Protein AF-A0A3M1IMA9-F1 (afdb_monomer_lite)

Secondary structure (DSSP, 8-state):
-EEEEETTTSHHHHHHHHHHHHHTEEEPGGG-EEES-EEEEEESS-PPPPTTTTTTSEEEE--TT-HHHHHHHS-TTEEE-

pLDDT: mean 95.01, std 5.07, range [67.56, 98.38]

Sequence (81 aa):
MQVIITGGRGFLGQRIAEEILERGGLALPGGQRLEAPEIVLADLGEGTVSPSLEGKVSCAALDVADAAAVRALIGPETAAV

Structure (mmCIF, N/CA/C/O backbone):
data_AF-A0A3M1IMA9-F1
#
_entry.id   AF-A0A3M1IMA9-F1
#
loop_
_atom_site.group_PDB
_atom_site.id
_atom_site.type_symbol
_atom_site.label_atom_id
_atom_site.label_alt_id
_atom_site.label_comp_id
_atom_site.label_asym_id
_atom_site.label_entity_id
_atom_site.label_seq_id
_atom_site.pdbx_PDB_ins_code
_atom_site.Cartn_x
_atom_site.Cartn_y
_atom_site.Cartn_z
_atom_site.occupancy
_atom_site.B_iso_or_equiv
_atom_site.auth_seq_id
_atom_site.auth_comp_id
_atom_site.auth_asym_id
_atom_site.auth_atom_id
_atom_site.pdbx_PDB_model_num
ATOM 1 N N . MET A 1 1 ? -6.527 -7.174 7.933 1.00 94.56 1 MET A N 1
ATOM 2 C CA . MET A 1 1 ? -7.008 -6.666 6.633 1.00 94.56 1 MET A CA 1
ATOM 3 C C . MET A 1 1 ? -6.124 -5.526 6.155 1.00 94.56 1 MET A C 1
ATOM 5 O O . MET A 1 1 ? -5.747 -4.669 6.952 1.00 94.56 1 MET A O 1
ATOM 9 N N . GLN A 1 2 ? -5.809 -5.534 4.868 1.00 96.81 2 GLN A N 1
ATOM 10 C CA . GLN A 1 2 ? -4.791 -4.718 4.227 1.00 96.81 2 GLN A CA 1
ATOM 11 C C . GLN A 1 2 ? -5.404 -3.741 3.227 1.00 96.81 2 GLN A C 1
ATOM 13 O O . GLN A 1 2 ? -6.361 -4.069 2.518 1.00 96.81 2 GLN A O 1
ATOM 18 N N . VAL A 1 3 ? -4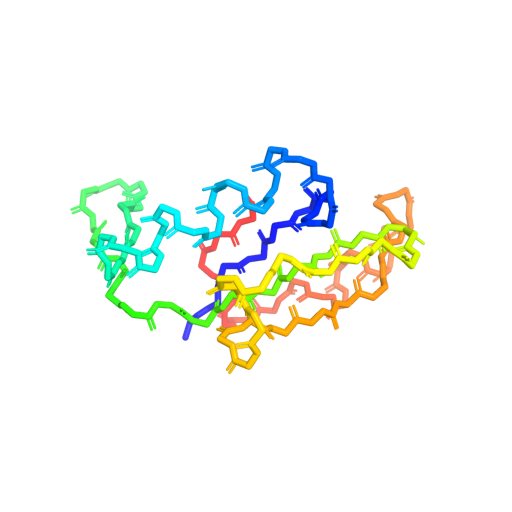.800 -2.561 3.149 1.00 98.19 3 VAL A N 1
ATOM 19 C CA . VAL A 1 3 ? -4.974 -1.599 2.063 1.00 98.19 3 VAL A CA 1
ATOM 20 C C . VAL A 1 3 ? -3.670 -1.566 1.279 1.00 98.19 3 VAL A C 1
ATOM 22 O O . VAL A 1 3 ? -2.617 -1.230 1.824 1.00 98.19 3 VAL A O 1
ATOM 25 N N . ILE A 1 4 ? -3.735 -1.929 0.004 1.00 98.25 4 ILE A N 1
ATOM 26 C CA . ILE A 1 4 ? -2.595 -1.834 -0.909 1.00 98.25 4 ILE A CA 1
ATOM 27 C C . ILE A 1 4 ? -2.730 -0.518 -1.665 1.00 98.25 4 ILE A C 1
ATOM 29 O O . ILE A 1 4 ? -3.807 -0.193 -2.135 1.00 98.25 4 ILE A O 1
ATOM 33 N N . ILE A 1 5 ? -1.652 0.246 -1.792 1.00 97.81 5 ILE A N 1
ATOM 34 C CA . ILE A 1 5 ? -1.643 1.491 -2.562 1.00 97.81 5 ILE A CA 1
ATOM 35 C C . ILE A 1 5 ? -0.636 1.326 -3.694 1.00 97.81 5 ILE A C 1
ATOM 37 O O . ILE A 1 5 ? 0.571 1.325 -3.451 1.00 97.81 5 ILE A O 1
ATOM 41 N N . THR A 1 6 ? -1.118 1.184 -4.930 1.00 96.75 6 THR A N 1
ATOM 42 C CA . THR A 1 6 ? -0.253 1.176 -6.122 1.00 96.75 6 THR A CA 1
ATOM 43 C C . THR A 1 6 ? 0.248 2.584 -6.437 1.00 96.75 6 THR A C 1
ATOM 45 O O . THR A 1 6 ? -0.500 3.549 -6.280 1.00 96.75 6 THR A O 1
ATOM 48 N N . GLY A 1 7 ? 1.500 2.726 -6.877 1.00 95.44 7 GLY A N 1
ATOM 49 C CA . GLY A 1 7 ? 2.151 4.041 -6.897 1.00 95.44 7 GLY A CA 1
ATOM 50 C C . GLY A 1 7 ? 2.338 4.599 -5.479 1.00 95.44 7 GLY A C 1
ATOM 51 O O . GLY A 1 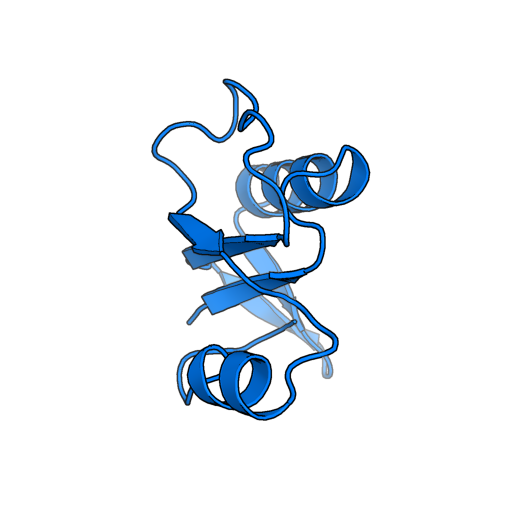7 ? 2.380 5.817 -5.277 1.00 95.44 7 GLY A O 1
ATOM 52 N N . GLY A 1 8 ? 2.371 3.708 -4.478 1.00 96.44 8 GLY A N 1
ATOM 53 C CA . GLY A 1 8 ? 2.328 4.046 -3.057 1.00 96.44 8 GLY A CA 1
ATOM 54 C C . GLY A 1 8 ? 3.538 4.840 -2.578 1.00 96.44 8 GLY A C 1
ATOM 55 O O . GLY A 1 8 ? 3.452 5.522 -1.562 1.00 96.44 8 GLY A O 1
ATOM 56 N N . ARG A 1 9 ? 4.652 4.801 -3.317 1.00 94.81 9 ARG A N 1
ATOM 57 C CA . ARG A 1 9 ? 5.868 5.565 -3.007 1.00 94.81 9 ARG A CA 1
ATOM 58 C C . ARG A 1 9 ? 5.907 6.900 -3.757 1.00 94.81 9 ARG A C 1
ATOM 60 O O . ARG A 1 9 ? 6.797 7.709 -3.505 1.00 94.81 9 ARG A O 1
ATOM 67 N N . GLY A 1 10 ? 4.928 7.189 -4.614 1.00 94.00 10 GLY A N 1
ATOM 68 C CA . GLY A 1 10 ? 4.704 8.513 -5.191 1.00 94.00 10 GLY A CA 1
ATOM 69 C C . GLY A 1 10 ? 4.060 9.502 -4.210 1.00 94.00 10 GLY A C 1
ATOM 70 O O . GLY A 1 10 ? 3.550 9.129 -3.156 1.00 94.00 10 GLY A O 1
ATOM 71 N N . PHE A 1 11 ? 4.039 10.788 -4.575 1.00 94.50 11 PHE A N 1
ATOM 72 C CA . PHE A 1 11 ? 3.504 11.863 -3.724 1.00 94.50 11 PHE A CA 1
ATOM 73 C C . PHE A 1 11 ? 2.066 11.602 -3.244 1.00 94.50 11 PHE A C 1
ATOM 75 O O . PHE A 1 11 ? 1.777 11.717 -2.054 1.00 94.50 11 PHE A O 1
ATOM 82 N N . LEU A 1 12 ? 1.166 11.240 -4.165 1.00 96.44 12 LEU A N 1
ATOM 83 C CA . LEU A 1 12 ? -0.241 11.020 -3.832 1.00 96.44 12 LEU A CA 1
ATOM 84 C C . LEU A 1 12 ? -0.442 9.746 -3.004 1.00 96.44 12 LEU A C 1
ATOM 86 O O . LEU A 1 12 ? -1.197 9.774 -2.038 1.00 96.44 12 LEU A O 1
ATOM 90 N N . GLY A 1 13 ? 0.252 8.658 -3.347 1.00 96.69 13 GLY A N 1
ATOM 91 C CA . GLY A 1 13 ? 0.152 7.397 -2.613 1.00 96.69 13 GLY A CA 1
ATOM 92 C C . GLY A 1 13 ? 0.534 7.555 -1.140 1.00 96.69 13 GLY A C 1
ATOM 93 O O . GLY A 1 13 ? -0.201 7.118 -0.256 1.00 96.69 13 GLY A O 1
ATOM 94 N N . GLN A 1 14 ? 1.614 8.289 -0.871 1.00 97.19 14 GLN A N 1
ATOM 95 C CA . GLN A 1 14 ? 2.044 8.589 0.495 1.00 97.19 14 GLN A CA 1
ATOM 96 C C . GLN A 1 14 ? 1.041 9.486 1.239 1.00 97.19 14 GLN A C 1
ATOM 98 O O . GLN A 1 14 ? 0.713 9.205 2.388 1.00 97.19 14 GLN A O 1
ATOM 103 N N . ARG A 1 15 ? 0.475 10.511 0.583 1.00 97.88 15 ARG A N 1
ATOM 104 C CA . ARG A 1 15 ? -0.574 11.366 1.181 1.00 97.88 15 ARG A CA 1
ATOM 105 C C . ARG A 1 15 ? -1.824 10.568 1.560 1.00 97.88 15 ARG A C 1
ATOM 107 O O . ARG A 1 15 ? -2.405 10.812 2.611 1.00 97.88 15 ARG A O 1
ATOM 114 N N . ILE A 1 16 ? -2.230 9.618 0.717 1.00 98.12 16 ILE A N 1
ATOM 115 C CA . ILE A 1 16 ? -3.368 8.732 0.999 1.00 98.12 16 ILE A CA 1
ATOM 116 C C . ILE A 1 16 ? -3.065 7.852 2.216 1.00 98.12 16 ILE A C 1
ATOM 118 O O . ILE A 1 16 ? -3.902 7.745 3.108 1.00 98.12 16 ILE A O 1
ATOM 122 N N . ALA A 1 17 ? -1.874 7.251 2.277 1.00 98.25 17 ALA A N 1
ATOM 123 C CA . ALA A 1 17 ? -1.469 6.426 3.413 1.00 98.25 17 ALA A CA 1
ATOM 124 C C . ALA A 1 17 ? -1.485 7.211 4.733 1.00 98.25 17 ALA A C 1
ATOM 126 O O . ALA A 1 17 ? -2.002 6.724 5.737 1.00 98.25 17 ALA A O 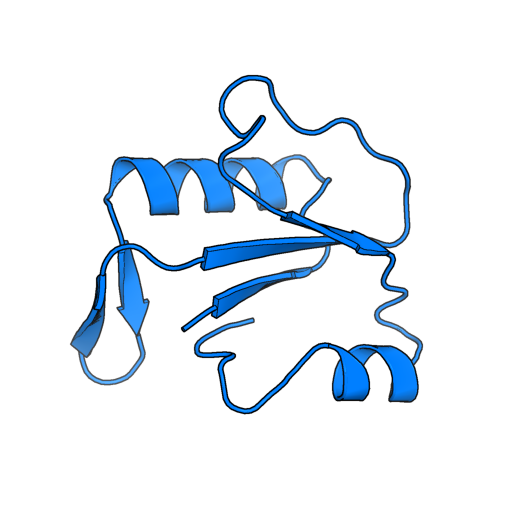1
ATOM 127 N N . GLU A 1 18 ? -0.954 8.435 4.723 1.00 98.25 18 GLU A N 1
ATOM 128 C CA . GLU A 1 18 ? -0.947 9.319 5.890 1.00 98.25 18 GLU A CA 1
ATOM 129 C C . GLU A 1 18 ? -2.367 9.630 6.356 1.00 98.25 18 GLU A C 1
ATOM 131 O O . GLU A 1 18 ? -2.673 9.441 7.529 1.00 98.25 18 GLU A O 1
ATOM 136 N N . GLU A 1 19 ? -3.256 10.005 5.436 1.00 98.25 19 GLU A N 1
ATOM 137 C CA . GLU A 1 19 ? -4.647 10.321 5.761 1.00 98.25 19 GLU A CA 1
ATOM 138 C C . GLU A 1 19 ? -5.391 9.115 6.362 1.00 98.25 19 GLU A C 1
ATOM 140 O O . GLU A 1 19 ? -6.165 9.266 7.308 1.00 98.25 19 GLU A O 1
ATOM 145 N N . ILE A 1 20 ? -5.154 7.903 5.845 1.00 98.06 20 ILE A N 1
ATOM 146 C CA . ILE A 1 20 ? -5.756 6.677 6.393 1.00 98.06 20 ILE A CA 1
ATOM 147 C C . ILE A 1 20 ? -5.280 6.443 7.833 1.00 98.06 20 ILE A C 1
ATOM 149 O O . ILE A 1 20 ? -6.100 6.124 8.699 1.00 98.06 20 ILE A O 1
ATOM 153 N N . LEU A 1 21 ? -3.983 6.626 8.105 1.00 97.75 21 LEU A N 1
ATOM 154 C CA . LEU A 1 21 ? -3.420 6.483 9.451 1.00 97.75 21 LEU A CA 1
ATOM 155 C C . LEU A 1 21 ? -3.930 7.568 10.405 1.00 97.75 21 LEU A C 1
ATOM 157 O O . LEU A 1 21 ? -4.295 7.254 11.535 1.00 97.75 21 LEU A O 1
ATOM 161 N N . GLU A 1 22 ? -4.000 8.823 9.958 1.00 97.69 22 GLU A N 1
ATOM 162 C CA . GLU A 1 22 ? -4.506 9.950 10.752 1.00 97.69 22 GLU A CA 1
ATOM 163 C C . GLU A 1 22 ? -5.981 9.773 11.124 1.00 97.69 22 GLU A C 1
ATOM 165 O O . GLU A 1 22 ? -6.377 10.027 12.263 1.00 97.69 22 GLU A O 1
ATOM 170 N N . ARG A 1 23 ? -6.800 9.269 10.193 1.00 97.19 23 ARG A N 1
ATOM 171 C CA . ARG A 1 23 ? -8.209 8.935 10.452 1.00 97.19 23 ARG A CA 1
ATOM 172 C C . ARG A 1 23 ? -8.389 7.648 11.251 1.00 97.19 23 ARG A C 1
ATOM 174 O O . ARG A 1 23 ? -9.509 7.374 11.688 1.00 97.19 23 ARG A O 1
ATOM 181 N N . GLY A 1 24 ? -7.339 6.841 11.393 1.00 97.38 24 GLY A N 1
ATOM 182 C CA . GLY A 1 24 ? -7.383 5.521 12.018 1.00 97.38 24 GLY A CA 1
ATOM 183 C C . GLY A 1 24 ? -8.169 4.474 11.223 1.00 97.38 24 GLY A C 1
ATOM 184 O O . GLY A 1 24 ? -8.513 3.437 11.779 1.00 97.38 24 GLY A O 1
ATOM 185 N N . GLY A 1 25 ? -8.487 4.717 9.946 1.00 96.50 25 GLY A N 1
ATOM 186 C CA . GLY A 1 25 ? -9.271 3.778 9.146 1.00 96.50 25 GLY A CA 1
ATOM 187 C C . GLY A 1 25 ? -9.764 4.314 7.804 1.00 96.50 25 GLY A C 1
ATOM 188 O O . GLY A 1 25 ? -9.641 5.499 7.496 1.00 96.50 25 GLY A O 1
ATOM 189 N N . LEU A 1 26 ? -10.375 3.425 7.019 1.00 96.81 26 LEU A N 1
ATOM 190 C CA . LEU A 1 26 ? -10.850 3.670 5.656 1.00 96.81 26 LEU A CA 1
ATOM 191 C C . LEU A 1 26 ? -12.332 3.291 5.521 1.00 96.81 26 LEU A C 1
ATOM 193 O O . LEU A 1 26 ? -12.753 2.230 5.975 1.00 96.81 26 LEU A O 1
ATOM 197 N N . ALA A 1 27 ? -13.134 4.140 4.879 1.00 95.31 27 ALA A N 1
ATOM 198 C CA . ALA A 1 27 ? -14.501 3.778 4.511 1.00 95.31 27 ALA A CA 1
ATOM 199 C C . ALA A 1 27 ? -14.487 2.852 3.285 1.00 95.31 27 ALA A C 1
ATOM 201 O O . ALA A 1 27 ? -13.849 3.157 2.279 1.00 95.31 27 ALA A O 1
ATOM 202 N N . LEU A 1 28 ? -15.210 1.739 3.365 1.00 94.38 28 LEU A N 1
ATOM 203 C CA . LEU A 1 28 ? -15.368 0.763 2.294 1.00 94.38 28 LEU A CA 1
ATOM 204 C C . LEU A 1 28 ? -16.732 0.923 1.599 1.00 94.38 28 LEU A C 1
ATOM 206 O O . LEU A 1 28 ? -17.665 1.518 2.160 1.00 94.38 28 LEU A O 1
ATOM 210 N N . PRO A 1 29 ? -16.893 0.362 0.385 1.00 91.44 29 PRO A N 1
ATOM 211 C CA . PRO A 1 29 ? -18.194 0.281 -0.265 1.00 91.44 29 PRO A CA 1
ATOM 212 C C . PRO A 1 29 ? -19.256 -0.345 0.652 1.00 91.44 29 PRO A C 1
ATOM 214 O O . PRO A 1 29 ? -18.993 -1.292 1.391 1.00 91.44 29 PRO A O 1
ATOM 217 N N . GLY A 1 30 ? -20.476 0.193 0.613 1.00 89.75 30 GLY A N 1
ATOM 218 C CA . GLY A 1 30 ? -21.577 -0.277 1.463 1.00 89.75 30 GLY A CA 1
ATOM 219 C C . GLY A 1 30 ? -21.593 0.304 2.881 1.00 89.75 30 GLY A C 1
ATOM 220 O O . GLY A 1 30 ? -22.367 -0.166 3.709 1.00 89.75 30 GLY A O 1
ATOM 221 N N . GLY A 1 31 ? -20.772 1.322 3.169 1.00 90.38 31 GLY A N 1
ATOM 222 C CA . GLY A 1 31 ? -20.804 2.060 4.438 1.00 90.38 31 GLY A CA 1
ATOM 223 C C . GLY A 1 31 ? -20.085 1.364 5.594 1.00 90.38 31 GLY A C 1
ATOM 224 O O . GLY A 1 31 ? -20.122 1.853 6.721 1.00 90.38 31 GLY A O 1
ATOM 225 N N . GLN A 1 32 ? -19.419 0.239 5.322 1.00 93.44 32 GLN A N 1
ATOM 226 C CA . GLN A 1 32 ? -18.540 -0.414 6.285 1.00 93.44 32 GLN A CA 1
ATOM 227 C C . GLN A 1 32 ? -17.279 0.428 6.486 1.00 93.44 32 GLN A C 1
ATOM 229 O O . GLN A 1 32 ? -16.808 1.089 5.560 1.00 93.44 32 GLN A O 1
ATOM 234 N N . ARG A 1 33 ? -16.711 0.391 7.689 1.00 95.88 33 ARG A N 1
ATOM 235 C CA . ARG A 1 33 ? -15.438 1.042 7.994 1.00 95.88 33 ARG A CA 1
ATOM 236 C C . ARG A 1 33 ? -14.398 -0.006 8.347 1.00 95.88 33 ARG A C 1
ATOM 238 O O . ARG A 1 33 ? -14.650 -0.875 9.177 1.00 95.88 33 ARG A O 1
ATOM 245 N N . LEU A 1 34 ? -13.241 0.095 7.709 1.00 97.12 34 LEU A N 1
ATOM 246 C CA . LEU A 1 34 ? -12.061 -0.677 8.041 1.00 97.12 34 LEU A CA 1
ATOM 247 C C . LEU A 1 34 ? -11.219 0.110 9.045 1.00 97.12 34 LEU A C 1
ATOM 249 O O . LEU A 1 34 ? -10.600 1.110 8.685 1.00 97.12 34 LEU A O 1
ATOM 253 N N . GLU A 1 35 ? -11.231 -0.328 10.298 1.00 97.62 35 GLU A N 1
ATOM 254 C CA . GLU A 1 35 ? -10.450 0.271 11.384 1.00 97.62 35 GLU A CA 1
ATOM 255 C C . GLU A 1 35 ? -9.004 -0.241 11.356 1.00 97.62 35 GLU A C 1
ATOM 257 O O . GLU A 1 35 ? -8.771 -1.431 11.135 1.00 97.62 35 GLU A O 1
ATOM 262 N N . ALA A 1 36 ? -8.051 0.665 11.587 1.00 97.06 36 ALA A N 1
ATOM 263 C CA . ALA A 1 36 ? -6.612 0.411 11.699 1.00 97.06 36 ALA A CA 1
ATOM 264 C C . ALA A 1 36 ? -6.046 -0.592 10.663 1.00 97.06 36 ALA A C 1
ATOM 266 O O . ALA A 1 36 ? -5.472 -1.614 11.051 1.00 97.06 36 ALA A O 1
ATOM 267 N N . PRO A 1 37 ? -6.207 -0.339 9.348 1.00 97.62 37 PRO A N 1
ATOM 268 C CA . PRO A 1 37 ? -5.690 -1.240 8.329 1.00 97.62 37 PRO A CA 1
ATOM 269 C C . PRO A 1 37 ? -4.163 -1.287 8.325 1.00 97.62 37 PRO A C 1
ATOM 271 O O . PRO A 1 37 ? -3.489 -0.274 8.511 1.00 97.62 37 PRO A O 1
ATOM 274 N N . GLU A 1 38 ? -3.625 -2.456 7.992 1.00 97.94 38 GLU A N 1
ATOM 275 C CA . GLU A 1 38 ? -2.246 -2.559 7.526 1.00 97.94 38 GLU A CA 1
ATOM 276 C C . GLU A 1 38 ? -2.134 -1.900 6.147 1.00 97.94 38 GLU A C 1
ATOM 278 O O . GLU A 1 38 ? -2.944 -2.175 5.259 1.00 97.94 38 GLU A O 1
ATOM 283 N N . ILE A 1 39 ? -1.134 -1.042 5.951 1.00 98.38 39 ILE A N 1
ATOM 284 C CA . ILE A 1 39 ? -0.924 -0.341 4.680 1.00 98.38 39 ILE A CA 1
ATOM 285 C C . ILE A 1 39 ? 0.318 -0.897 3.982 1.00 98.38 39 ILE A C 1
ATOM 287 O O . ILE A 1 39 ? 1.403 -0.974 4.570 1.00 98.38 39 ILE A O 1
ATOM 291 N N . VAL A 1 40 ? 0.154 -1.252 2.708 1.00 97.81 40 VAL A N 1
ATOM 292 C CA . VAL A 1 40 ? 1.223 -1.714 1.818 1.00 97.81 40 VAL A CA 1
ATOM 293 C C . VAL A 1 40 ? 1.407 -0.696 0.696 1.00 97.81 40 VAL A C 1
ATOM 295 O O . VAL A 1 40 ? 0.518 -0.504 -0.132 1.00 97.81 40 VAL A O 1
ATOM 298 N N . LEU A 1 41 ? 2.570 -0.052 0.637 1.00 97.81 41 LEU A N 1
ATOM 299 C CA . LEU A 1 41 ? 2.952 0.824 -0.468 1.00 97.81 41 LEU A CA 1
ATOM 300 C C . LEU A 1 41 ? 3.580 -0.018 -1.582 1.00 97.81 41 LEU A C 1
ATOM 302 O O . LEU A 1 41 ? 4.722 -0.466 -1.460 1.00 97.81 41 LEU A O 1
ATOM 306 N N . ALA A 1 42 ? 2.831 -0.239 -2.658 1.00 97.06 42 ALA A N 1
ATOM 307 C CA . ALA A 1 42 ? 3.273 -0.999 -3.818 1.00 97.06 42 ALA A CA 1
ATOM 308 C C . ALA A 1 42 ? 3.714 -0.050 -4.940 1.00 97.06 42 ALA A C 1
ATOM 310 O O . ALA A 1 42 ? 2.944 0.809 -5.373 1.00 97.06 42 ALA A O 1
ATOM 311 N N . ASP A 1 43 ? 4.951 -0.169 -5.412 1.00 96.38 43 ASP A N 1
ATOM 312 C CA . ASP A 1 43 ? 5.491 0.727 -6.442 1.00 96.38 43 ASP A CA 1
ATOM 313 C C . ASP A 1 43 ? 6.610 0.053 -7.248 1.00 96.38 43 ASP A C 1
ATOM 315 O O . ASP A 1 43 ? 7.278 -0.858 -6.752 1.00 96.38 43 ASP A O 1
ATOM 319 N N . LEU A 1 44 ? 6.834 0.524 -8.476 1.00 91.12 44 LEU A N 1
ATOM 320 C CA . LEU A 1 44 ? 7.883 0.023 -9.367 1.00 91.12 44 LEU A CA 1
ATOM 321 C C . LEU A 1 44 ? 9.274 0.464 -8.884 1.00 91.12 44 LEU A C 1
ATOM 323 O O . LEU A 1 44 ? 10.256 -0.253 -9.067 1.00 91.12 44 LEU A O 1
ATOM 327 N N . GLY A 1 45 ? 9.365 1.662 -8.296 1.00 76.81 45 GLY A N 1
ATOM 328 C CA . GLY A 1 45 ? 10.632 2.309 -7.957 1.00 76.81 45 GLY A CA 1
ATOM 329 C C . GLY A 1 45 ? 11.025 2.237 -6.481 1.00 76.81 45 GLY A C 1
ATOM 330 O O . GLY A 1 45 ? 10.187 2.160 -5.579 1.00 76.81 45 GLY A O 1
ATOM 331 N N . GLU A 1 46 ? 12.328 2.379 -6.220 1.00 67.56 46 GLU A N 1
ATOM 332 C CA . GLU A 1 46 ? 12.879 2.600 -4.879 1.00 67.56 46 GLU A CA 1
ATOM 333 C C . GLU A 1 46 ? 12.685 4.051 -4.382 1.00 67.56 46 GLU A C 1
ATOM 335 O O . GLU A 1 46 ? 13.638 4.758 -4.080 1.00 67.56 46 GLU A O 1
ATOM 340 N N . GLY A 1 47 ? 11.437 4.532 -4.308 1.00 71.00 47 GLY A N 1
ATOM 341 C CA . GLY A 1 47 ? 11.115 5.871 -3.784 1.00 71.00 47 GLY A CA 1
ATOM 342 C C . GLY A 1 47 ? 11.239 5.987 -2.256 1.00 71.00 47 GLY A C 1
ATOM 343 O O . GLY A 1 47 ? 10.924 5.063 -1.517 1.00 71.00 47 GLY A O 1
ATOM 344 N N . THR A 1 48 ? 11.664 7.114 -1.703 1.00 85.38 48 THR A N 1
ATOM 345 C CA . THR A 1 48 ? 11.700 7.259 -0.234 1.00 85.38 48 THR A CA 1
ATOM 346 C C . THR A 1 48 ? 10.292 7.250 0.363 1.00 85.38 48 THR A C 1
ATOM 348 O O . THR A 1 48 ? 9.383 7.880 -0.180 1.00 85.38 48 THR A O 1
ATOM 351 N N . VAL A 1 49 ? 10.125 6.562 1.492 1.00 93.81 49 VAL A N 1
ATOM 352 C CA . VAL A 1 49 ? 8.924 6.659 2.331 1.00 93.81 49 VAL A CA 1
ATOM 353 C C . VAL A 1 49 ? 9.028 7.936 3.163 1.00 93.81 49 VAL A C 1
ATOM 355 O O . VAL A 1 49 ? 10.114 8.276 3.628 1.00 93.81 49 VAL A O 1
ATOM 358 N N . SER A 1 50 ? 7.929 8.671 3.319 1.00 94.19 50 SER A N 1
ATOM 359 C CA . SER A 1 50 ? 7.912 9.892 4.115 1.00 94.19 50 SER A CA 1
ATOM 360 C C . SER A 1 50 ? 8.187 9.566 5.589 1.00 94.19 50 SER A C 1
ATOM 362 O O . SER A 1 50 ? 7.730 8.532 6.086 1.00 94.19 50 SER A O 1
ATOM 364 N N . PRO A 1 51 ? 8.865 10.456 6.337 1.00 95.81 51 PRO A N 1
ATOM 365 C CA . PRO A 1 51 ? 9.144 10.228 7.758 1.00 95.81 51 PRO A CA 1
ATOM 366 C C . PRO A 1 51 ? 7.891 9.963 8.609 1.00 95.81 51 PRO A C 1
ATOM 368 O O . PRO A 1 51 ? 7.940 9.259 9.613 1.00 95.81 51 PRO A O 1
ATOM 371 N N . SER A 1 52 ? 6.737 10.502 8.207 1.00 95.81 52 SER A N 1
ATOM 372 C CA . SER A 1 52 ? 5.426 10.276 8.834 1.00 95.81 52 SER A CA 1
ATOM 373 C C . SER A 1 52 ? 4.944 8.827 8.733 1.00 95.81 52 SER A C 1
ATOM 375 O O . SER A 1 52 ? 4.168 8.396 9.595 1.00 95.81 52 SER A O 1
ATOM 377 N N . LEU A 1 53 ? 5.389 8.098 7.707 1.00 97.25 53 LEU A N 1
ATOM 378 C CA . LEU A 1 53 ? 5.005 6.723 7.390 1.00 97.25 53 LEU A CA 1
ATOM 379 C C . LEU A 1 53 ? 6.056 5.685 7.807 1.00 97.25 53 LEU A C 1
ATOM 381 O O . LEU A 1 53 ? 5.743 4.494 7.859 1.00 97.25 53 LEU A O 1
ATOM 385 N N . GLU A 1 54 ? 7.282 6.107 8.129 1.00 95.38 54 GLU A N 1
ATOM 386 C CA . GLU A 1 54 ? 8.353 5.209 8.570 1.00 95.38 54 GLU A CA 1
ATOM 387 C C . GLU A 1 54 ? 7.910 4.341 9.762 1.00 95.38 54 GLU A C 1
ATOM 389 O O . GLU A 1 54 ? 7.412 4.829 10.778 1.00 95.38 54 GLU A O 1
ATOM 394 N N . GLY A 1 55 ? 8.053 3.020 9.612 1.00 95.44 55 GLY A N 1
ATOM 395 C CA . GLY A 1 55 ? 7.652 2.031 10.619 1.00 95.44 55 GLY A CA 1
ATOM 396 C C . GLY A 1 55 ? 6.140 1.807 10.768 1.00 95.44 55 GLY A C 1
ATOM 397 O O . GLY A 1 55 ? 5.746 0.950 11.555 1.00 95.44 55 GLY A O 1
ATOM 398 N N . LYS A 1 56 ? 5.294 2.537 10.027 1.00 97.38 56 LYS A N 1
ATOM 399 C CA . LYS A 1 56 ? 3.823 2.400 10.059 1.00 97.38 56 LYS A CA 1
ATOM 400 C C . LYS A 1 56 ? 3.244 1.716 8.823 1.00 97.38 56 LYS A C 1
ATOM 402 O O . LYS A 1 56 ? 2.083 1.319 8.832 1.00 97.38 56 LYS A O 1
ATOM 407 N N . VAL A 1 57 ? 4.040 1.599 7.764 1.00 97.62 57 VAL A N 1
ATOM 408 C CA . VAL A 1 57 ? 3.659 0.973 6.494 1.00 97.62 57 VAL A CA 1
ATOM 409 C C . VAL A 1 57 ? 4.699 -0.060 6.085 1.00 97.62 57 VAL A C 1
ATOM 411 O O . VAL A 1 57 ? 5.865 0.020 6.477 1.00 97.62 57 VAL A O 1
ATOM 414 N N . SER A 1 58 ? 4.285 -1.011 5.257 1.00 96.62 58 SER A N 1
ATOM 415 C CA . SER A 1 58 ? 5.197 -1.911 4.549 1.00 96.62 58 SER A CA 1
ATOM 416 C C . SER A 1 58 ? 5.336 -1.479 3.090 1.00 96.62 58 SER A C 1
ATOM 418 O O . SER A 1 58 ? 4.490 -0.757 2.565 1.00 96.62 58 SER A O 1
ATOM 420 N N . CYS A 1 59 ? 6.419 -1.886 2.431 1.00 95.81 59 CYS A N 1
ATOM 421 C CA . CYS A 1 59 ? 6.650 -1.601 1.016 1.00 95.81 59 CYS A CA 1
ATOM 422 C C . CYS A 1 59 ? 6.767 -2.906 0.233 1.00 95.81 59 CYS A C 1
ATOM 424 O O . CYS A 1 59 ? 7.406 -3.850 0.698 1.00 95.81 59 CYS A O 1
ATOM 426 N N . ALA A 1 60 ? 6.205 -2.926 -0.971 1.00 95.00 60 ALA A N 1
ATOM 427 C CA . ALA A 1 60 ? 6.340 -4.021 -1.920 1.00 95.00 60 ALA A CA 1
ATOM 428 C C . ALA A 1 60 ? 6.793 -3.472 -3.277 1.00 95.00 60 ALA A C 1
ATOM 430 O O . ALA A 1 60 ? 6.250 -2.484 -3.771 1.00 95.00 60 ALA A O 1
ATOM 431 N N . ALA A 1 61 ? 7.787 -4.114 -3.888 1.00 94.38 61 ALA A N 1
ATOM 432 C CA . ALA A 1 61 ? 8.117 -3.839 -5.280 1.00 94.38 61 ALA A CA 1
ATOM 433 C C . ALA A 1 61 ? 7.018 -4.434 -6.170 1.00 94.38 61 ALA A C 1
ATOM 435 O O . ALA A 1 61 ? 6.701 -5.619 -6.047 1.00 94.38 61 ALA A O 1
ATOM 436 N N . LEU A 1 62 ? 6.430 -3.617 -7.042 1.00 95.31 62 LEU A N 1
ATOM 437 C CA . LEU A 1 62 ? 5.369 -4.042 -7.949 1.00 95.31 62 LEU A CA 1
ATOM 438 C C . LEU A 1 62 ? 5.459 -3.288 -9.275 1.00 95.31 62 LEU A C 1
ATOM 440 O O . LEU A 1 62 ? 5.274 -2.073 -9.318 1.00 95.31 62 LEU A O 1
ATOM 444 N N . ASP A 1 63 ? 5.631 -4.031 -10.366 1.00 95.75 63 ASP A N 1
ATOM 445 C CA . ASP A 1 63 ? 5.226 -3.558 -11.685 1.00 95.75 63 ASP A CA 1
ATOM 446 C C . ASP A 1 63 ? 3.739 -3.869 -11.883 1.00 95.75 63 ASP A C 1
ATOM 448 O O . ASP A 1 63 ? 3.340 -5.031 -11.954 1.00 95.75 63 ASP A O 1
ATOM 452 N N . VAL A 1 64 ? 2.900 -2.834 -11.965 1.00 94.44 64 VAL A N 1
ATOM 453 C CA . VAL A 1 64 ? 1.452 -3.004 -12.163 1.00 94.44 64 VAL A CA 1
ATOM 454 C C . VAL A 1 64 ? 1.113 -3.607 -13.535 1.00 94.44 64 VAL A C 1
ATOM 456 O O . VAL A 1 64 ? 0.019 -4.141 -13.716 1.00 94.44 64 VAL A O 1
ATOM 459 N N . ALA A 1 65 ? 2.040 -3.553 -14.500 1.00 96.31 65 ALA A N 1
ATOM 460 C CA . ALA A 1 65 ? 1.884 -4.211 -15.793 1.00 96.31 65 ALA A CA 1
ATOM 461 C C . ALA A 1 65 ? 2.110 -5.736 -15.720 1.00 96.31 65 ALA A C 1
ATOM 463 O O . ALA A 1 65 ? 1.650 -6.458 -16.609 1.00 96.31 65 ALA A O 1
ATOM 464 N N . ASP A 1 66 ? 2.758 -6.248 -14.666 1.00 97.06 66 ASP A N 1
ATOM 465 C CA . ASP A 1 66 ? 2.901 -7.684 -14.424 1.00 97.06 66 ASP A CA 1
ATOM 466 C C . ASP A 1 66 ? 1.660 -8.235 -13.703 1.00 97.06 66 ASP A C 1
ATOM 468 O O . ASP A 1 66 ? 1.512 -8.193 -12.478 1.00 97.06 66 ASP A O 1
ATOM 472 N N . ALA A 1 67 ? 0.752 -8.814 -14.489 1.00 96.56 67 ALA A N 1
ATOM 473 C CA . ALA A 1 67 ? -0.485 -9.393 -13.980 1.00 96.56 67 ALA A CA 1
ATOM 474 C C . ALA A 1 67 ? -0.268 -10.538 -12.971 1.00 96.56 67 ALA A C 1
ATOM 476 O O . ALA A 1 67 ? -1.137 -10.762 -12.123 1.00 96.56 67 ALA A O 1
ATOM 477 N N . ALA A 1 68 ? 0.838 -11.285 -13.056 1.00 96.69 68 ALA A N 1
ATOM 478 C CA . ALA A 1 68 ? 1.134 -12.350 -12.102 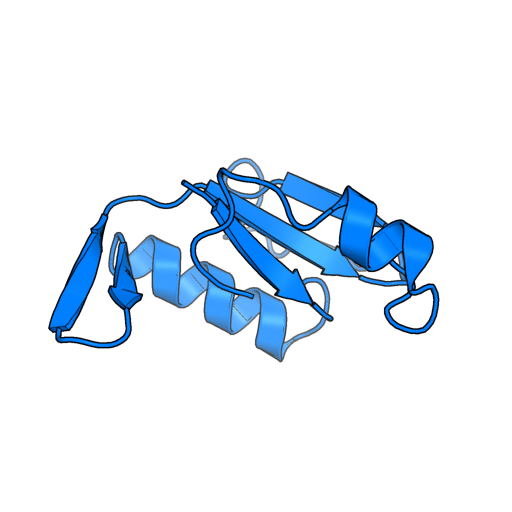1.00 96.69 68 ALA A CA 1
ATOM 479 C C . ALA A 1 68 ? 1.575 -11.759 -10.758 1.00 96.69 68 ALA A C 1
ATOM 481 O O . ALA A 1 68 ? 1.081 -12.194 -9.716 1.00 96.69 68 ALA A O 1
ATOM 482 N N . ALA A 1 69 ? 2.417 -10.722 -10.783 1.00 95.44 69 ALA A N 1
ATOM 483 C CA . ALA A 1 69 ? 2.836 -10.001 -9.584 1.00 95.44 69 ALA A CA 1
ATOM 484 C C . ALA A 1 69 ? 1.651 -9.324 -8.873 1.00 95.44 69 ALA A C 1
ATOM 486 O O . ALA A 1 69 ? 1.489 -9.482 -7.663 1.00 95.44 69 ALA A O 1
ATOM 487 N N . VAL A 1 70 ? 0.761 -8.655 -9.620 1.00 96.12 70 VAL A N 1
ATOM 488 C CA . VAL A 1 70 ? -0.459 -8.039 -9.059 1.00 96.12 70 VAL A CA 1
ATOM 489 C C . VAL A 1 70 ? -1.337 -9.085 -8.366 1.00 96.12 70 VAL A C 1
ATOM 491 O O . VAL A 1 70 ? -1.789 -8.872 -7.242 1.00 96.12 70 VAL A O 1
ATOM 494 N N . ARG A 1 71 ? -1.553 -10.244 -9.000 1.00 95.62 71 ARG A N 1
ATOM 495 C CA . ARG A 1 71 ? -2.349 -11.339 -8.416 1.00 95.62 71 ARG A CA 1
ATOM 496 C C . ARG A 1 71 ? -1.692 -11.977 -7.197 1.00 95.62 71 ARG A C 1
ATOM 498 O O . ARG A 1 71 ? -2.409 -12.468 -6.338 1.00 95.62 71 ARG A O 1
ATOM 505 N N . ALA A 1 72 ? -0.364 -12.012 -7.140 1.00 94.88 72 ALA A N 1
ATOM 506 C CA . ALA A 1 72 ? 0.358 -12.538 -5.987 1.00 94.88 72 ALA A CA 1
ATOM 507 C C . ALA A 1 72 ? 0.297 -11.583 -4.786 1.00 94.88 72 ALA A C 1
ATOM 509 O O . ALA A 1 72 ? 0.286 -12.044 -3.647 1.00 94.88 72 ALA A O 1
ATOM 510 N N . LEU A 1 73 ? 0.250 -10.271 -5.038 1.00 95.75 73 LEU A N 1
ATOM 511 C CA . LEU A 1 73 ? 0.165 -9.256 -3.991 1.00 95.75 73 LEU A CA 1
ATOM 512 C C . LEU A 1 73 ? -1.254 -9.123 -3.415 1.00 95.75 73 LEU A C 1
ATOM 514 O O . LEU A 1 73 ? -1.409 -8.931 -2.213 1.00 95.75 73 LEU A O 1
ATOM 518 N N . ILE A 1 74 ? -2.284 -9.219 -4.262 1.00 96.12 74 ILE A N 1
ATOM 519 C CA . ILE A 1 74 ? -3.687 -9.138 -3.836 1.00 96.12 74 ILE A CA 1
ATOM 520 C C . ILE A 1 74 ? -4.124 -10.497 -3.283 1.00 96.12 74 ILE A C 1
ATOM 522 O O . ILE A 1 74 ? -4.2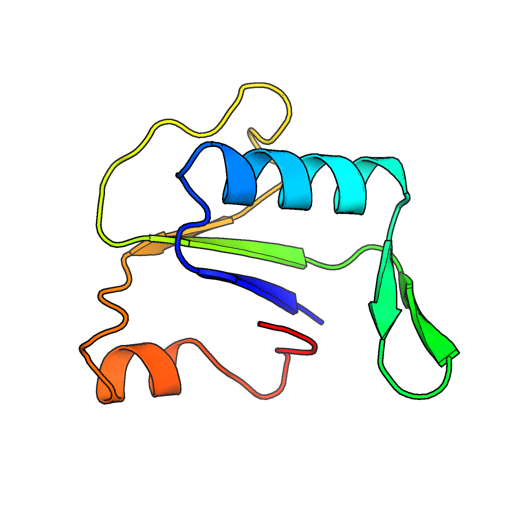82 -11.465 -4.027 1.00 96.12 74 ILE A O 1
ATOM 526 N N . GLY A 1 75 ? -4.350 -10.558 -1.972 1.00 93.81 75 GLY A N 1
ATOM 527 C CA . GLY A 1 75 ? -4.696 -11.784 -1.257 1.00 93.81 75 GLY A CA 1
ATOM 528 C C . GLY A 1 75 ? -6.039 -11.711 -0.523 1.00 93.81 75 GLY A C 1
ATOM 529 O O . GLY A 1 75 ? -6.726 -10.693 -0.569 1.00 93.81 75 GLY A O 1
ATOM 530 N N . PRO A 1 76 ? -6.415 -12.780 0.205 1.00 95.00 76 PRO A N 1
ATOM 531 C CA . PRO A 1 76 ? -7.648 -12.825 1.000 1.00 95.00 76 PRO A CA 1
ATOM 532 C C . PRO A 1 76 ? -7.751 -11.728 2.067 1.00 95.00 76 PRO A C 1
ATOM 534 O O . PRO A 1 76 ? -8.851 -11.339 2.441 1.00 95.00 76 PRO A O 1
ATOM 537 N N . GLU A 1 77 ? -6.609 -11.221 2.536 1.00 94.75 77 GLU A N 1
ATOM 538 C CA . GLU A 1 77 ? -6.538 -10.137 3.517 1.00 94.75 77 GLU A CA 1
ATOM 539 C C . GLU A 1 77 ? -6.656 -8.745 2.886 1.00 94.75 77 GLU A C 1
ATOM 541 O O . GLU A 1 77 ? -6.734 -7.758 3.614 1.00 94.75 77 GLU A O 1
ATOM 546 N N . THR A 1 78 ? -6.658 -8.624 1.556 1.00 96.88 78 THR A N 1
ATOM 547 C CA . THR A 1 78 ? -6.781 -7.334 0.872 1.00 96.88 78 THR A CA 1
ATOM 548 C C . THR A 1 78 ? -8.233 -6.861 0.897 1.00 96.88 78 THR A C 1
ATOM 550 O O . THR A 1 78 ? -9.103 -7.455 0.265 1.00 96.88 78 THR A O 1
ATOM 553 N N . ALA A 1 79 ? -8.495 -5.749 1.586 1.00 96.06 79 ALA A N 1
ATOM 554 C CA . ALA A 1 79 ? -9.814 -5.111 1.601 1.00 96.06 79 ALA A CA 1
ATOM 555 C C . ALA A 1 79 ? -9.982 -4.034 0.528 1.00 96.06 79 ALA A C 1
ATOM 557 O O . ALA A 1 79 ? -11.105 -3.777 0.095 1.00 96.06 79 ALA A O 1
ATOM 558 N N . ALA A 1 80 ? -8.891 -3.378 0.137 1.00 96.25 80 ALA A N 1
ATOM 559 C CA . ALA 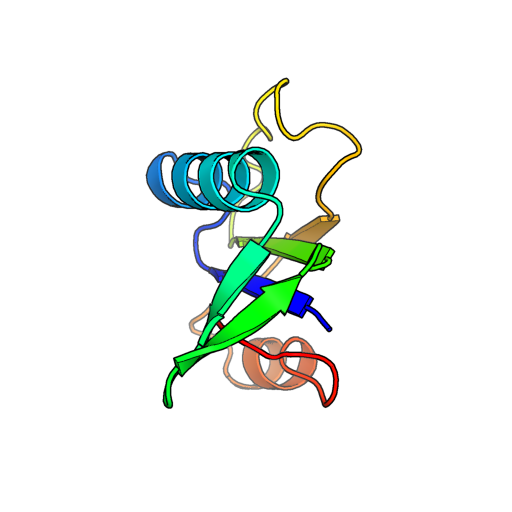A 1 80 ? -8.898 -2.319 -0.860 1.00 96.25 80 ALA A CA 1
ATOM 560 C C . ALA A 1 80 ? -7.544 -2.236 -1.574 1.00 96.25 80 ALA A C 1
ATOM 562 O O . ALA A 1 80 ? -6.502 -2.546 -0.985 1.00 96.25 80 ALA A O 1
ATOM 563 N N . VAL A 1 81 ? -7.603 -1.799 -2.832 1.00 95.56 81 VAL A N 1
ATOM 564 C CA . VAL A 1 81 ? -6.470 -1.444 -3.695 1.00 95.56 81 VAL A CA 1
ATOM 565 C C . VAL A 1 81 ? -6.754 -0.079 -4.307 1.00 95.56 81 VAL A C 1
ATOM 567 O O . VAL A 1 81 ? -7.923 0.113 -4.718 1.00 95.56 81 VAL A O 1
#

Foldseek 3Di:
DEAEQECLLDPVNLVVVLVCVVVQWDQAPPRDIGGNHAYEYEYQDPHDRDPSCVPRHHYDHDDPVPPVRVVVPDDPSHRYD

Radius of gyration: 12.23 Å; chains: 1; bounding box: 34×25×28 Å